Protein AF-A0AA35SIK1-F1 (afdb_monomer_lite)

Radius of gyration: 43.4 Å; chains: 1; bounding box: 82×29×130 Å

Secondary structure (DSSP, 8-state):
--HHHHHHHHHHHHHTTTSHHHHHHHTT--HHHHHHHHHS-SSSHHHHHHHHHHHHHTSSSPPPHHHHHHHHHSTTT--HHHHHHHHHHHHHHHHHHHHHHHHHHHHHHHHHHHHHHHHHHHHHHHHHHHHHHHHHHHHHHHHHHHHHHHHHHHHHHHHHHHT-----

Sequence (168 aa):
VGIEDFAEVQAALWAARSKWHNIGIRLKLDVRELENIDAETRFGLDDKFNLMIKTRFNKIEPCTWRDLYDALNHPTVAMSDVANRLSAKLTAYTASEAEDQGRRLEQQLRLKEEEKEAEIARLQEQMRQLATEKDRLASEKDRLASQKQREIAELRSQLQTSHKPPVQ

Structure (mmCIF, N/CA/C/O backbone):
data_AF-A0AA35SIK1-F1
#
_entry.id   AF-A0AA35SIK1-F1
#
loop_
_atom_site.group_PDB
_atom_site.id
_atom_site.type_symbol
_atom_site.label_atom_id
_atom_site.label_alt_id
_atom_site.label_comp_id
_atom_site.label_asym_id
_atom_site.label_entity_id
_atom_site.label_seq_id
_atom_site.pdbx_PDB_ins_code
_atom_site.Cartn_x
_atom_site.Cartn_y
_atom_site.Cartn_z
_atom_site.occupancy
_atom_site.B_iso_or_equiv
_atom_site.auth_seq_id
_atom_site.auth_comp_id
_atom_site.auth_asym_id
_atom_site.auth_atom_id
_atom_site.pdbx_PDB_model_num
ATOM 1 N N . VAL A 1 1 ? 8.615 5.374 -16.505 1.00 48.69 1 VAL A N 1
ATOM 2 C CA . VAL A 1 1 ? 9.714 5.876 -17.353 1.00 48.69 1 VAL A CA 1
ATOM 3 C C . VAL A 1 1 ? 9.774 7.371 -17.153 1.00 48.69 1 VAL A C 1
ATOM 5 O O . VAL A 1 1 ? 8.880 8.076 -17.615 1.00 48.69 1 VAL A O 1
ATOM 8 N N . GLY A 1 2 ? 10.710 7.817 -16.325 1.00 46.41 2 GLY A N 1
ATOM 9 C CA . GLY A 1 2 ? 10.900 9.229 -16.021 1.00 46.41 2 GLY A CA 1
ATOM 10 C C . GLY A 1 2 ? 11.477 9.977 -17.223 1.00 46.41 2 GLY A C 1
ATOM 11 O O . GLY A 1 2 ? 12.018 9.382 -18.151 1.00 46.41 2 GLY A O 1
ATOM 12 N N . ILE A 1 3 ? 11.372 11.305 -17.211 1.00 45.72 3 ILE A N 1
ATOM 13 C CA . ILE A 1 3 ? 11.944 12.183 -18.248 1.00 45.72 3 ILE A CA 1
ATOM 14 C C . ILE A 1 3 ? 13.475 12.009 -18.349 1.00 45.72 3 ILE A C 1
ATOM 16 O O . ILE A 1 3 ? 14.041 12.183 -19.427 1.00 45.72 3 ILE A O 1
ATOM 20 N N . GLU A 1 4 ? 14.128 11.604 -17.257 1.00 51.28 4 GLU A N 1
ATOM 21 C CA . GLU A 1 4 ? 15.575 11.362 -17.175 1.00 51.28 4 GLU A CA 1
ATOM 22 C C . GLU A 1 4 ? 16.013 10.087 -17.918 1.00 51.28 4 GLU A C 1
ATOM 24 O O . GLU A 1 4 ? 17.056 10.093 -18.572 1.00 51.28 4 GLU A O 1
ATOM 29 N N . ASP A 1 5 ? 15.164 9.051 -17.960 1.00 59.69 5 ASP A N 1
ATOM 30 C CA . ASP A 1 5 ? 15.401 7.830 -18.748 1.00 59.69 5 ASP A CA 1
ATOM 31 C C . ASP A 1 5 ? 15.497 8.132 -20.253 1.00 59.69 5 ASP A C 1
ATOM 33 O O . ASP A 1 5 ? 16.146 7.421 -21.025 1.00 59.69 5 ASP A O 1
ATOM 37 N N . PHE A 1 6 ? 14.841 9.212 -20.686 1.00 62.06 6 PHE A N 1
ATOM 38 C CA . PHE A 1 6 ? 14.776 9.589 -22.087 1.00 62.06 6 PHE A CA 1
ATOM 39 C C . PHE A 1 6 ? 16.090 10.198 -22.587 1.00 62.06 6 PHE A C 1
ATOM 41 O O . PHE A 1 6 ? 16.442 9.972 -23.738 1.00 62.06 6 PHE A O 1
ATOM 48 N N . ALA A 1 7 ? 16.849 10.907 -21.746 1.00 63.59 7 ALA A N 1
ATOM 49 C CA . ALA A 1 7 ? 18.114 11.532 -22.148 1.00 63.59 7 ALA A CA 1
ATOM 50 C C . ALA A 1 7 ? 19.200 10.493 -22.474 1.00 63.59 7 ALA A C 1
ATOM 52 O O . ALA A 1 7 ? 19.959 10.642 -23.434 1.00 63.59 7 ALA A O 1
ATOM 53 N N . GLU A 1 8 ? 19.253 9.397 -21.718 1.00 65.25 8 GLU A N 1
ATOM 54 C CA . GLU A 1 8 ? 20.206 8.315 -21.977 1.00 65.25 8 GLU A CA 1
ATOM 55 C C . GLU A 1 8 ? 19.774 7.426 -23.143 1.00 65.25 8 GLU A C 1
ATOM 57 O O . GLU A 1 8 ? 20.615 7.009 -23.941 1.00 65.25 8 GLU A O 1
ATOM 62 N N . VAL A 1 9 ? 18.467 7.203 -23.309 1.00 67.94 9 VAL A N 1
ATOM 63 C CA . VAL A 1 9 ? 17.916 6.605 -24.533 1.00 67.94 9 VAL A CA 1
ATOM 64 C C . VAL A 1 9 ? 18.221 7.460 -25.743 1.00 67.94 9 VAL A C 1
ATOM 66 O O . VAL A 1 9 ? 18.619 6.925 -26.771 1.00 67.94 9 VAL A O 1
ATOM 69 N N . GLN A 1 10 ? 18.098 8.779 -25.629 1.00 68.12 10 GLN A N 1
ATOM 70 C CA . GLN A 1 10 ? 18.484 9.706 -26.682 1.00 68.12 10 GLN A CA 1
ATOM 71 C C . GLN A 1 10 ? 19.969 9.578 -26.995 1.00 68.12 10 GLN A C 1
ATOM 73 O O . GLN A 1 10 ? 20.309 9.455 -28.163 1.00 68.12 10 GLN A O 1
ATOM 78 N N . ALA A 1 11 ? 20.851 9.526 -25.995 1.00 67.62 11 ALA A N 1
ATOM 79 C CA . ALA A 1 11 ? 22.286 9.340 -26.215 1.00 67.62 11 ALA A CA 1
ATOM 80 C C . ALA A 1 11 ? 22.612 7.983 -26.872 1.00 67.62 11 ALA A C 1
ATOM 82 O O . ALA A 1 11 ? 23.453 7.906 -27.767 1.00 67.62 11 ALA A O 1
ATOM 83 N N . ALA A 1 12 ? 21.917 6.917 -26.472 1.00 66.69 12 ALA A N 1
ATOM 84 C CA . ALA A 1 12 ? 22.026 5.581 -27.051 1.00 66.69 12 ALA A CA 1
ATOM 85 C C . ALA A 1 12 ? 21.522 5.520 -28.503 1.00 66.69 12 ALA A C 1
ATOM 87 O O . ALA A 1 12 ? 22.202 4.984 -29.378 1.00 66.69 12 ALA A O 1
ATOM 88 N N . LEU A 1 13 ? 20.356 6.107 -28.776 1.00 67.62 13 LEU A N 1
ATOM 89 C CA . LEU A 1 13 ? 19.780 6.233 -30.115 1.00 67.62 13 LEU A CA 1
ATOM 90 C C . LEU A 1 13 ? 20.609 7.173 -30.999 1.00 67.62 13 LEU A C 1
ATOM 92 O O . LEU A 1 13 ? 20.714 6.954 -32.202 1.00 67.62 13 LEU A O 1
ATOM 96 N N . TRP A 1 14 ? 21.261 8.168 -30.402 1.00 69.38 14 TRP A N 1
ATOM 97 C CA . TRP A 1 14 ? 22.194 9.069 -31.070 1.00 69.38 14 TRP A CA 1
ATOM 98 C C . TRP A 1 14 ? 23.509 8.369 -31.424 1.00 69.38 14 TRP A C 1
ATOM 100 O O . TRP A 1 14 ? 23.998 8.515 -32.542 1.00 69.38 14 TRP A O 1
ATOM 110 N N . ALA A 1 15 ? 24.039 7.508 -30.551 1.00 65.31 15 ALA A N 1
ATOM 111 C CA . ALA A 1 15 ? 25.119 6.588 -30.922 1.00 65.31 15 ALA A CA 1
ATOM 112 C C . ALA A 1 15 ? 24.674 5.623 -32.040 1.00 65.31 15 ALA A C 1
ATOM 114 O O . ALA A 1 15 ? 25.480 5.211 -32.876 1.00 65.31 15 ALA A O 1
ATOM 115 N N . ALA A 1 16 ? 23.372 5.333 -32.102 1.00 66.81 16 ALA A N 1
ATOM 116 C CA . ALA A 1 16 ? 22.734 4.539 -33.139 1.00 66.81 16 ALA A CA 1
ATOM 117 C C . ALA A 1 16 ? 22.265 5.312 -34.376 1.00 66.81 16 ALA A C 1
ATOM 119 O O . ALA A 1 16 ? 21.583 4.736 -35.227 1.00 66.81 16 ALA A O 1
ATOM 120 N N . ARG A 1 17 ? 22.653 6.585 -34.526 1.00 71.31 17 ARG A N 1
ATOM 121 C CA . ARG A 1 17 ? 22.175 7.494 -35.584 1.00 71.31 17 ARG A CA 1
ATOM 122 C C . ARG A 1 17 ? 22.413 6.990 -37.005 1.00 71.31 17 ARG A C 1
ATOM 124 O O . ARG A 1 17 ? 21.730 7.429 -37.914 1.00 71.31 17 ARG A O 1
ATOM 131 N N . SER A 1 18 ? 23.334 6.060 -37.235 1.00 73.81 18 SER A N 1
ATOM 132 C CA . SER A 1 18 ? 23.514 5.422 -38.550 1.00 73.81 18 SER A CA 1
ATOM 133 C C . SER A 1 18 ? 22.513 4.294 -38.839 1.00 73.81 18 SER A C 1
ATOM 135 O O . SER A 1 18 ? 22.422 3.833 -39.973 1.00 73.81 18 SER A O 1
ATOM 137 N N . LYS A 1 19 ? 21.766 3.835 -37.829 1.00 82.62 19 LYS A N 1
ATOM 138 C CA . LYS A 1 19 ? 20.847 2.685 -37.883 1.00 82.62 19 LYS A CA 1
ATOM 139 C C . LYS A 1 19 ? 19.456 2.997 -37.321 1.00 82.62 19 LYS A C 1
ATOM 141 O O . LYS A 1 19 ? 18.679 2.074 -37.075 1.00 82.62 19 LYS A O 1
ATOM 146 N N . TRP A 1 20 ? 19.126 4.277 -37.148 1.00 81.00 20 TRP A N 1
ATOM 147 C CA . TRP A 1 20 ? 17.844 4.740 -36.606 1.00 81.00 20 TRP A CA 1
ATOM 148 C C . TRP A 1 20 ? 16.640 4.172 -37.372 1.00 81.00 20 TRP A C 1
ATOM 150 O O . TRP A 1 20 ? 15.670 3.751 -36.751 1.00 81.00 20 TRP A O 1
ATOM 160 N N . HIS A 1 21 ? 16.737 4.065 -38.701 1.00 82.62 21 HIS A N 1
ATOM 161 C CA . HIS A 1 21 ? 15.683 3.506 -39.547 1.00 82.62 21 HIS A CA 1
ATOM 162 C C . HIS A 1 21 ? 15.426 2.023 -39.221 1.00 82.62 21 HIS A C 1
ATOM 164 O O . HIS A 1 21 ? 14.292 1.611 -38.981 1.00 82.62 21 HIS A O 1
ATOM 170 N N . ASN A 1 22 ? 16.495 1.230 -39.087 1.00 86.38 22 ASN A N 1
ATOM 171 C CA . ASN A 1 22 ? 16.408 -0.181 -38.699 1.00 86.38 22 ASN A CA 1
ATOM 172 C C . ASN A 1 22 ? 15.855 -0.356 -37.280 1.00 86.38 22 ASN A C 1
ATOM 174 O O . ASN A 1 22 ? 15.117 -1.305 -37.022 1.00 86.38 22 ASN A O 1
ATOM 178 N N . ILE A 1 23 ? 16.196 0.555 -36.367 1.00 84.94 23 ILE A N 1
ATOM 179 C CA . ILE A 1 23 ? 15.641 0.576 -35.011 1.00 84.94 23 ILE A CA 1
ATOM 180 C C . ILE A 1 23 ? 14.147 0.893 -35.062 1.00 84.94 23 ILE A C 1
ATOM 182 O O . ILE A 1 23 ? 13.354 0.167 -34.470 1.00 84.94 23 ILE A O 1
ATOM 186 N N . GLY A 1 24 ? 13.744 1.916 -35.817 1.00 84.75 24 GLY A N 1
ATOM 187 C CA . GLY A 1 24 ? 12.345 2.309 -35.963 1.00 84.75 24 GLY A CA 1
ATOM 188 C C . GLY A 1 24 ? 11.465 1.188 -36.514 1.00 84.75 24 GLY A C 1
ATOM 189 O O . GLY A 1 24 ? 10.412 0.903 -35.943 1.00 84.75 24 GLY A O 1
ATOM 190 N N . ILE A 1 25 ? 11.932 0.479 -37.548 1.00 87.31 25 ILE A N 1
ATOM 191 C CA . ILE A 1 25 ? 11.238 -0.700 -38.094 1.00 87.31 25 ILE A CA 1
ATOM 192 C C . ILE A 1 25 ? 11.041 -1.766 -37.010 1.00 87.31 25 ILE A C 1
ATOM 194 O O . ILE A 1 25 ? 9.959 -2.340 -36.878 1.00 87.31 25 ILE A O 1
ATOM 198 N N . ARG A 1 26 ? 12.072 -2.035 -36.202 1.00 87.38 26 ARG A N 1
ATOM 199 C CA . ARG A 1 26 ? 12.013 -3.056 -35.142 1.00 87.38 26 ARG A CA 1
ATOM 200 C C . ARG A 1 26 ? 11.088 -2.665 -33.997 1.00 87.38 26 ARG A C 1
ATOM 202 O O . ARG A 1 26 ? 10.396 -3.526 -33.465 1.00 87.38 26 ARG A O 1
ATOM 209 N N . LEU A 1 27 ? 10.995 -1.372 -33.704 1.00 84.88 27 LEU A N 1
ATOM 210 C CA . LEU A 1 27 ? 10.029 -0.800 -32.764 1.00 84.88 27 LEU A CA 1
ATOM 211 C C . LEU A 1 27 ? 8.600 -0.714 -33.335 1.00 84.88 27 LEU A C 1
ATOM 213 O O . LEU A 1 27 ? 7.694 -0.181 -32.682 1.00 84.88 27 LEU A O 1
ATOM 217 N N . LYS A 1 28 ? 8.383 -1.254 -34.545 1.00 87.31 28 LYS A N 1
ATOM 218 C CA . LYS A 1 28 ? 7.109 -1.232 -35.272 1.00 87.31 28 LYS A CA 1
ATOM 219 C C . LYS A 1 28 ? 6.579 0.196 -35.439 1.00 87.31 28 LYS A C 1
ATOM 221 O O . LYS A 1 28 ? 5.384 0.438 -35.264 1.00 87.31 28 LYS A O 1
ATOM 226 N N . LEU A 1 29 ? 7.476 1.149 -35.692 1.00 85.25 29 LEU A N 1
ATOM 227 C CA . LEU A 1 29 ? 7.094 2.495 -36.112 1.00 85.25 29 LEU A CA 1
ATOM 228 C C . LEU A 1 29 ? 6.591 2.446 -37.560 1.00 85.25 29 LEU A C 1
ATOM 230 O O . LEU A 1 29 ? 6.955 1.541 -38.313 1.00 85.25 29 LEU A O 1
ATOM 234 N N . ASP A 1 30 ? 5.736 3.396 -37.937 1.00 85.88 30 ASP A N 1
ATOM 235 C CA . ASP A 1 30 ? 5.205 3.452 -39.297 1.00 85.88 30 ASP A CA 1
ATOM 236 C C . ASP A 1 30 ? 6.348 3.728 -40.284 1.00 85.88 30 ASP A C 1
ATOM 238 O O . ASP A 1 30 ? 7.064 4.723 -40.173 1.00 85.88 30 ASP A O 1
ATOM 242 N N . VAL A 1 31 ? 6.524 2.826 -41.251 1.00 84.81 31 VAL A N 1
ATOM 243 C CA . VAL A 1 31 ? 7.580 2.912 -42.266 1.00 84.81 31 VAL A CA 1
ATOM 244 C C . VAL A 1 31 ? 7.449 4.194 -43.084 1.00 84.81 31 VAL A C 1
ATOM 246 O O . VAL A 1 31 ? 8.462 4.809 -43.397 1.00 84.81 31 VAL A O 1
ATOM 249 N N . ARG A 1 32 ? 6.224 4.663 -43.348 1.00 83.56 32 ARG A N 1
ATOM 250 C CA . ARG A 1 32 ? 5.990 5.915 -44.082 1.00 83.56 32 ARG A CA 1
ATOM 251 C C . ARG A 1 32 ? 6.429 7.129 -43.272 1.00 83.56 32 ARG A C 1
ATOM 253 O O . ARG A 1 32 ? 6.975 8.076 -43.825 1.00 83.56 32 ARG A O 1
ATOM 260 N N . GLU A 1 33 ? 6.218 7.106 -41.956 1.00 81.12 33 GLU A N 1
ATOM 261 C CA . GLU A 1 33 ? 6.709 8.162 -41.062 1.00 81.12 33 GLU A CA 1
ATOM 262 C C . GLU A 1 33 ? 8.241 8.152 -40.986 1.00 81.12 33 GLU A C 1
ATOM 264 O O . GLU A 1 33 ? 8.858 9.216 -40.984 1.00 81.12 33 GLU A O 1
ATOM 269 N N . LEU A 1 34 ? 8.866 6.969 -40.999 1.00 80.75 34 LEU A N 1
ATOM 270 C CA . LEU A 1 34 ? 10.323 6.840 -41.068 1.00 80.75 34 LEU A CA 1
ATOM 271 C C . LEU A 1 34 ? 10.878 7.338 -42.412 1.00 80.75 34 LEU A C 1
ATOM 273 O O . LEU A 1 34 ? 11.868 8.055 -42.426 1.00 80.75 34 LEU A O 1
ATOM 277 N N . GLU A 1 35 ? 10.254 7.016 -43.540 1.00 81.69 35 GLU A N 1
ATOM 278 C CA . GLU A 1 35 ? 10.672 7.513 -44.862 1.00 81.69 35 GLU A CA 1
ATOM 279 C C . GLU A 1 35 ? 10.526 9.039 -44.977 1.00 81.69 35 GLU A C 1
ATOM 281 O O . GLU A 1 35 ? 11.402 9.709 -45.522 1.00 81.69 35 GLU A O 1
ATOM 286 N N . ASN A 1 36 ? 9.466 9.606 -44.393 1.00 79.06 36 ASN A N 1
ATOM 287 C CA . ASN A 1 36 ? 9.269 11.057 -44.332 1.00 79.06 36 ASN A CA 1
ATOM 288 C C . ASN A 1 36 ? 10.356 11.761 -43.513 1.00 79.06 36 ASN A C 1
ATOM 290 O O . ASN A 1 36 ? 10.740 12.881 -43.844 1.00 79.06 36 ASN A O 1
ATOM 294 N N . ILE A 1 37 ? 10.854 11.113 -42.456 1.00 73.31 37 ILE A N 1
ATOM 295 C CA . ILE A 1 37 ? 12.005 11.610 -41.702 1.00 73.31 37 ILE A CA 1
ATOM 296 C C . ILE A 1 37 ? 13.253 11.578 -42.592 1.00 73.31 37 ILE A C 1
ATOM 298 O O . ILE A 1 37 ? 13.933 12.589 -42.681 1.00 73.31 37 ILE A O 1
ATOM 302 N N . ASP A 1 38 ? 13.526 10.485 -43.310 1.00 70.88 38 ASP A N 1
ATOM 303 C CA . ASP A 1 38 ? 14.727 10.351 -44.158 1.00 70.88 38 ASP A CA 1
ATOM 304 C C . ASP A 1 38 ? 14.797 11.386 -45.302 1.00 70.88 38 ASP A C 1
ATOM 306 O O . ASP A 1 38 ? 15.880 11.835 -45.684 1.00 70.88 38 ASP A O 1
ATOM 310 N N . ALA A 1 39 ? 13.637 11.808 -45.816 1.00 67.69 39 ALA A N 1
ATOM 311 C CA . ALA A 1 39 ? 13.525 12.793 -46.891 1.00 67.69 39 ALA A CA 1
ATOM 312 C C . ALA A 1 39 ? 13.774 14.250 -46.448 1.00 67.69 39 ALA A C 1
ATOM 314 O O . ALA A 1 39 ? 14.096 15.103 -47.281 1.00 67.69 39 ALA A O 1
ATOM 315 N N . GLU A 1 40 ? 13.633 14.565 -45.159 1.00 62.19 40 GLU A N 1
ATOM 316 C CA . GLU A 1 40 ? 13.851 15.914 -44.640 1.00 62.19 40 GLU A CA 1
ATOM 317 C C . GLU A 1 40 ? 15.319 16.141 -44.249 1.00 62.19 40 GLU A C 1
ATOM 319 O O . GLU A 1 40 ? 15.989 15.305 -43.645 1.00 62.19 40 GLU A O 1
ATOM 324 N N . THR A 1 41 ? 15.850 17.314 -44.601 1.00 59.41 41 THR A N 1
ATOM 325 C CA . THR A 1 41 ? 17.235 17.714 -44.317 1.00 59.41 41 THR A CA 1
ATOM 326 C C . THR A 1 41 ? 17.651 17.442 -42.868 1.00 59.41 41 THR A C 1
ATOM 328 O O . THR A 1 41 ? 16.914 17.727 -41.931 1.00 59.41 41 THR A O 1
ATOM 331 N N . ARG A 1 42 ? 18.897 16.973 -42.694 1.00 58.69 42 ARG A N 1
ATOM 332 C CA . ARG A 1 42 ? 19.507 16.453 -41.448 1.00 58.69 42 ARG A CA 1
ATOM 333 C C . ARG A 1 42 ? 19.305 17.278 -40.161 1.00 58.69 42 ARG A C 1
ATOM 335 O O . ARG A 1 42 ? 19.479 16.729 -39.073 1.00 58.69 42 ARG A O 1
ATOM 342 N N . PHE A 1 43 ? 18.965 18.561 -40.268 1.00 54.66 43 PHE A N 1
ATOM 343 C CA . PHE A 1 43 ? 18.654 19.467 -39.162 1.00 54.66 43 PHE A CA 1
ATOM 344 C C . PHE A 1 43 ? 17.161 19.364 -38.796 1.00 54.66 43 PHE A C 1
ATOM 346 O O . PHE A 1 43 ? 16.344 20.128 -39.292 1.00 54.66 43 PHE A O 1
ATOM 353 N N . GLY A 1 44 ? 16.799 18.388 -37.960 1.00 64.81 44 GLY A N 1
ATOM 354 C CA . GLY A 1 44 ? 15.413 18.175 -37.496 1.00 64.81 44 GLY A CA 1
ATOM 355 C C . GLY A 1 44 ? 15.023 16.704 -37.329 1.00 64.81 44 GLY A C 1
ATOM 356 O O . GLY A 1 44 ? 14.057 16.394 -36.631 1.00 64.81 44 GLY A O 1
ATOM 357 N N . LEU A 1 45 ? 15.822 15.796 -37.904 1.00 69.56 45 LEU A N 1
ATOM 358 C CA . LEU A 1 45 ? 15.664 14.342 -37.769 1.00 69.56 45 LEU A CA 1
ATOM 359 C C . LEU A 1 45 ? 15.594 13.906 -36.304 1.00 69.56 45 LEU A C 1
ATOM 361 O O . LEU A 1 45 ? 14.772 13.070 -35.940 1.00 69.56 45 LEU A O 1
ATOM 365 N N . ASP A 1 46 ? 16.446 14.500 -35.466 1.00 70.38 46 ASP A N 1
ATOM 366 C CA . ASP A 1 46 ? 16.589 14.116 -34.065 1.00 70.38 46 ASP A CA 1
ATOM 367 C C . ASP A 1 46 ? 15.313 14.429 -33.276 1.00 70.38 46 ASP A C 1
ATOM 369 O O . ASP A 1 46 ? 14.810 13.572 -32.556 1.00 70.38 46 ASP A O 1
ATOM 373 N N . ASP A 1 47 ? 14.736 15.617 -33.454 1.00 75.50 47 ASP A N 1
ATOM 374 C CA . ASP A 1 47 ? 13.529 16.025 -32.733 1.00 75.50 47 ASP A CA 1
ATOM 375 C C . ASP A 1 47 ? 12.301 15.236 -33.187 1.00 75.50 47 ASP A C 1
ATOM 377 O O . ASP A 1 47 ? 11.508 14.802 -32.348 1.00 75.50 47 ASP A O 1
ATOM 381 N N . LYS A 1 48 ? 12.170 14.978 -34.496 1.00 75.88 48 LYS A N 1
ATOM 382 C CA . LYS A 1 48 ? 11.067 14.171 -35.039 1.00 75.88 48 LYS A CA 1
ATOM 383 C C . LYS A 1 48 ? 11.162 12.712 -34.610 1.00 75.88 48 LYS A C 1
ATOM 385 O O . LYS A 1 48 ? 10.171 12.155 -34.138 1.00 75.88 48 LYS A O 1
ATOM 390 N N . PHE A 1 49 ? 12.346 12.109 -34.694 1.00 74.94 49 PHE A N 1
ATOM 391 C CA . PHE A 1 49 ? 12.553 10.739 -34.234 1.00 74.94 49 PHE A CA 1
ATOM 392 C C . PHE A 1 49 ? 12.339 10.624 -32.719 1.00 74.94 49 PHE A C 1
ATOM 394 O O . PHE A 1 49 ? 11.629 9.729 -32.259 1.00 74.94 49 PHE A O 1
ATOM 401 N N . ASN A 1 50 ? 12.844 11.580 -31.934 1.00 75.56 50 ASN A N 1
ATOM 402 C CA . ASN A 1 50 ? 12.608 11.631 -30.491 1.00 75.56 50 ASN A CA 1
ATOM 403 C C . ASN A 1 50 ? 11.120 11.756 -30.161 1.00 75.56 50 ASN A C 1
ATOM 405 O O . ASN A 1 50 ? 10.627 11.057 -29.277 1.00 75.56 50 ASN A O 1
ATOM 409 N N . LEU A 1 51 ? 10.388 12.612 -30.872 1.00 79.62 51 LEU A N 1
ATOM 410 C CA . LEU A 1 51 ? 8.950 12.766 -30.691 1.00 79.62 51 LEU A CA 1
ATOM 411 C C . LEU A 1 51 ? 8.192 11.482 -31.050 1.00 79.62 51 LEU A C 1
ATOM 413 O O . LEU A 1 51 ? 7.280 11.101 -30.314 1.00 79.62 51 LEU A O 1
ATOM 417 N N . MET A 1 52 ? 8.589 10.780 -32.115 1.00 76.75 52 MET A N 1
ATOM 418 C CA . MET A 1 52 ? 8.004 9.487 -32.486 1.00 76.75 52 MET A CA 1
ATOM 419 C C . MET A 1 52 ? 8.236 8.428 -31.411 1.00 76.75 52 MET A C 1
ATOM 421 O O . MET A 1 52 ? 7.289 7.748 -31.015 1.00 76.75 52 MET A O 1
ATOM 425 N N . ILE A 1 53 ? 9.459 8.320 -30.888 1.00 76.88 53 ILE A N 1
ATOM 426 C CA . ILE A 1 53 ? 9.778 7.388 -29.803 1.00 76.88 53 ILE A CA 1
ATOM 427 C C . ILE A 1 53 ? 8.973 7.752 -28.547 1.00 76.88 53 ILE A C 1
ATOM 429 O O . ILE A 1 53 ? 8.268 6.891 -28.026 1.00 76.88 53 ILE A O 1
ATOM 433 N N . LYS A 1 54 ? 8.954 9.022 -28.108 1.00 76.38 54 LYS A N 1
ATOM 434 C CA . LYS A 1 54 ? 8.120 9.463 -26.965 1.00 76.38 54 LYS A CA 1
ATOM 435 C C . LYS A 1 54 ? 6.655 9.094 -27.161 1.00 76.38 54 LYS A C 1
ATOM 437 O O . LYS A 1 54 ? 6.034 8.510 -26.279 1.00 76.38 54 LYS A O 1
ATOM 442 N N . THR A 1 55 ? 6.108 9.404 -28.333 1.00 78.81 55 THR A N 1
ATOM 443 C CA . THR A 1 55 ? 4.715 9.095 -28.667 1.00 78.81 55 THR A CA 1
ATOM 444 C C . THR A 1 55 ? 4.468 7.591 -28.628 1.00 78.81 55 THR A C 1
ATOM 446 O O . THR A 1 55 ? 3.441 7.155 -28.118 1.00 78.81 55 THR A O 1
ATOM 449 N N . ARG A 1 56 ? 5.414 6.774 -29.105 1.00 76.50 56 ARG A N 1
ATOM 450 C CA . ARG A 1 56 ? 5.298 5.311 -29.102 1.00 76.50 56 ARG A CA 1
ATOM 451 C C . ARG A 1 56 ? 5.317 4.717 -27.696 1.00 76.50 56 ARG A C 1
ATOM 453 O O . ARG A 1 56 ? 4.542 3.800 -27.434 1.00 76.50 56 ARG A O 1
ATOM 460 N N . PHE A 1 57 ? 6.148 5.246 -26.805 1.00 70.81 57 PHE A N 1
ATOM 461 C CA . PHE A 1 57 ? 6.185 4.841 -25.397 1.00 70.81 57 PHE A CA 1
ATOM 462 C C . PHE A 1 57 ? 4.944 5.300 -24.607 1.00 70.81 57 PHE A C 1
ATOM 464 O O . PHE A 1 57 ? 4.636 4.709 -23.579 1.00 70.81 57 PHE A O 1
ATOM 471 N N . ASN A 1 58 ? 4.196 6.286 -25.114 1.00 71.75 58 ASN A N 1
ATOM 472 C CA . ASN A 1 58 ? 2.986 6.827 -24.481 1.00 71.75 58 ASN A CA 1
ATOM 473 C C . ASN A 1 58 ? 1.657 6.292 -25.065 1.00 71.75 58 ASN A C 1
ATOM 475 O O . ASN A 1 58 ? 0.587 6.731 -24.644 1.00 71.75 58 ASN A O 1
ATOM 479 N N . LYS A 1 59 ? 1.685 5.383 -26.052 1.00 75.75 59 LYS A N 1
ATOM 480 C CA . LYS A 1 59 ? 0.469 4.771 -26.631 1.00 75.75 59 LYS A CA 1
ATOM 481 C C . LYS A 1 59 ? -0.139 3.711 -25.695 1.00 75.75 59 LYS A C 1
ATOM 483 O O . LYS A 1 59 ? 0.538 3.191 -24.820 1.00 75.75 59 LYS A O 1
ATOM 488 N N . ILE A 1 60 ? -1.413 3.363 -25.937 1.00 56.78 60 ILE A N 1
ATOM 489 C CA . ILE A 1 60 ? -2.200 2.351 -25.187 1.00 56.78 60 ILE A CA 1
ATOM 490 C C . ILE A 1 60 ? -1.510 0.977 -25.158 1.00 56.78 60 ILE A C 1
ATOM 492 O O . ILE A 1 60 ? -1.613 0.257 -24.172 1.00 56.78 60 ILE A O 1
ATOM 496 N N . GLU A 1 61 ? -0.774 0.642 -26.219 1.00 65.31 61 GLU A N 1
ATOM 497 C CA . GLU A 1 61 ? 0.166 -0.478 -26.243 1.00 65.31 61 GLU A CA 1
ATOM 498 C C . GLU A 1 61 ? 1.591 0.102 -26.258 1.00 65.31 61 GLU A C 1
ATOM 500 O O . GLU A 1 61 ? 2.148 0.371 -27.337 1.00 65.31 61 GLU A O 1
ATOM 505 N N . PRO A 1 62 ? 2.136 0.431 -25.073 1.00 71.19 62 PRO A N 1
ATOM 506 C CA . PRO A 1 62 ? 3.417 1.098 -24.965 1.00 71.19 62 PRO A CA 1
ATOM 507 C C . PRO A 1 62 ? 4.524 0.125 -25.352 1.00 71.19 62 PRO A C 1
ATOM 509 O O . PRO A 1 62 ? 4.544 -1.031 -24.930 1.00 71.19 62 PRO A O 1
ATOM 512 N N . CYS A 1 63 ? 5.468 0.615 -26.151 1.00 73.25 63 CYS A N 1
ATOM 513 C CA . CYS A 1 63 ? 6.728 -0.085 -26.349 1.00 73.25 63 CYS A CA 1
ATOM 514 C C . CYS A 1 63 ? 7.387 -0.288 -24.983 1.00 73.25 63 CYS A C 1
ATOM 516 O O . CYS A 1 63 ? 7.555 0.668 -24.224 1.00 73.25 63 CYS A O 1
ATOM 518 N N . THR A 1 64 ? 7.751 -1.522 -24.660 1.00 75.88 64 THR A N 1
ATOM 519 C CA . THR A 1 64 ? 8.471 -1.808 -23.424 1.00 75.88 64 THR A CA 1
ATOM 520 C C . THR A 1 64 ? 9.967 -1.607 -23.636 1.00 75.88 64 THR A C 1
ATOM 522 O O . THR A 1 64 ? 10.481 -1.620 -24.756 1.00 75.88 64 THR A O 1
ATOM 525 N N . TRP A 1 65 ? 10.706 -1.462 -22.540 1.00 75.06 65 TRP A N 1
ATOM 526 C CA . TRP A 1 65 ? 12.169 -1.451 -22.575 1.00 75.06 65 TRP A CA 1
ATOM 527 C C . TRP A 1 65 ? 12.773 -2.708 -23.191 1.00 75.06 65 TRP A C 1
ATOM 529 O O . TRP A 1 65 ? 13.842 -2.646 -23.795 1.00 75.06 65 TRP A O 1
ATOM 539 N N . ARG A 1 66 ? 12.069 -3.834 -23.065 1.00 80.19 66 ARG A N 1
ATOM 540 C CA . ARG A 1 66 ? 12.462 -5.102 -23.665 1.00 80.19 66 ARG A CA 1
ATOM 541 C C . ARG A 1 66 ? 12.440 -5.026 -25.186 1.00 80.19 66 ARG A C 1
ATOM 543 O O . ARG A 1 66 ? 13.403 -5.434 -25.816 1.00 80.19 66 ARG A O 1
ATOM 550 N N . ASP A 1 67 ? 11.411 -4.407 -25.759 1.00 83.19 67 ASP A N 1
ATOM 551 C CA . ASP A 1 67 ? 11.303 -4.230 -27.209 1.00 83.19 67 ASP A CA 1
ATOM 552 C C . ASP A 1 67 ? 12.433 -3.344 -27.758 1.00 83.19 67 ASP A C 1
ATOM 554 O O . ASP A 1 67 ? 12.984 -3.616 -28.825 1.00 83.19 67 ASP A O 1
ATOM 558 N N . LEU A 1 68 ? 12.831 -2.307 -27.008 1.00 82.19 68 LEU A N 1
ATOM 559 C CA . LEU A 1 68 ? 13.982 -1.470 -27.359 1.00 82.19 68 LEU A CA 1
ATOM 560 C C . LEU A 1 68 ? 15.309 -2.225 -27.227 1.00 82.19 68 LEU A C 1
ATOM 562 O O . LEU A 1 68 ? 16.167 -2.116 -28.103 1.00 82.19 68 LEU A O 1
ATOM 566 N N . TYR A 1 69 ? 15.475 -3.005 -26.162 1.00 84.69 69 TYR A N 1
ATOM 567 C CA . TYR A 1 69 ? 16.644 -3.860 -25.971 1.00 84.69 69 TYR A CA 1
ATOM 568 C C . TYR A 1 69 ? 16.783 -4.885 -27.105 1.00 84.69 69 TYR A C 1
ATOM 570 O O . TYR A 1 69 ? 17.864 -5.028 -27.681 1.00 84.69 69 TYR A O 1
ATOM 578 N N . ASP A 1 70 ? 15.685 -5.539 -27.481 1.00 86.25 70 ASP A N 1
ATOM 579 C CA . ASP A 1 70 ? 15.639 -6.518 -28.567 1.00 86.25 70 ASP A CA 1
ATOM 580 C C . ASP A 1 70 ? 15.906 -5.853 -29.926 1.00 86.25 70 ASP A C 1
ATOM 582 O O . ASP A 1 70 ? 16.659 -6.385 -30.746 1.00 86.25 70 ASP A O 1
ATOM 586 N N . ALA A 1 71 ? 15.367 -4.650 -30.156 1.00 87.38 71 ALA A N 1
ATOM 587 C CA . ALA A 1 71 ? 15.635 -3.868 -31.362 1.00 87.38 71 ALA A CA 1
ATOM 588 C C . ALA A 1 71 ? 17.120 -3.496 -31.496 1.00 87.38 71 ALA A C 1
ATOM 590 O O . ALA A 1 71 ? 17.682 -3.604 -32.587 1.00 87.38 71 ALA A O 1
ATOM 591 N N . LEU A 1 72 ? 17.768 -3.091 -30.400 1.00 85.69 72 LEU A N 1
ATOM 592 C CA . LEU A 1 72 ? 19.188 -2.724 -30.386 1.00 85.69 72 LEU A CA 1
ATOM 593 C C . LEU A 1 72 ? 20.118 -3.941 -30.524 1.00 85.69 72 LEU A C 1
ATOM 595 O O . LEU A 1 72 ? 21.155 -3.845 -31.187 1.00 85.69 72 LEU A O 1
ATOM 599 N N . ASN A 1 73 ? 19.741 -5.089 -29.955 1.00 88.00 73 ASN A N 1
ATOM 600 C CA . ASN A 1 73 ? 20.483 -6.349 -30.082 1.00 88.00 73 ASN A CA 1
ATOM 601 C C . ASN A 1 73 ? 20.260 -7.076 -31.410 1.00 88.00 73 ASN A C 1
ATOM 603 O O . ASN A 1 73 ? 20.996 -8.011 -31.730 1.00 88.00 73 ASN A O 1
ATOM 607 N N . HIS A 1 74 ? 19.264 -6.672 -32.195 1.00 88.81 74 HIS A N 1
ATOM 608 C CA . HIS A 1 74 ? 18.961 -7.334 -33.453 1.00 88.81 74 HIS A CA 1
ATOM 609 C C . HIS A 1 74 ? 20.181 -7.315 -34.399 1.00 88.81 74 HIS A C 1
ATOM 611 O O . HIS A 1 74 ? 20.795 -6.259 -34.543 1.00 88.81 74 HIS A O 1
ATOM 617 N N . PRO A 1 75 ? 20.513 -8.402 -35.127 1.00 87.31 75 PRO A N 1
ATOM 618 C CA . PRO A 1 75 ? 21.703 -8.471 -35.991 1.00 87.31 75 PRO A CA 1
ATOM 619 C C . PRO A 1 75 ? 21.847 -7.339 -37.021 1.00 87.31 75 PRO A C 1
ATOM 621 O O . PRO A 1 75 ? 22.953 -6.946 -37.377 1.00 87.31 75 PRO A O 1
ATOM 624 N N . THR A 1 76 ? 20.731 -6.775 -37.492 1.00 85.50 76 THR A N 1
ATOM 625 C CA . THR A 1 76 ? 20.731 -5.631 -38.428 1.00 85.50 76 THR A CA 1
ATOM 626 C C . THR A 1 76 ? 21.124 -4.309 -37.765 1.00 85.50 76 THR A C 1
ATOM 628 O O . THR A 1 76 ? 21.591 -3.390 -38.437 1.00 85.50 76 THR A O 1
ATOM 631 N N . VAL A 1 77 ? 20.927 -4.194 -36.450 1.00 85.06 77 VAL A N 1
ATOM 632 C CA . VAL A 1 77 ? 21.302 -3.028 -35.644 1.00 85.06 77 VAL A CA 1
ATOM 633 C C . VAL A 1 77 ? 22.655 -3.271 -34.972 1.00 85.06 77 VAL A C 1
ATOM 635 O O . VAL A 1 77 ? 23.527 -2.412 -35.060 1.00 85.06 77 VAL A O 1
ATOM 638 N N . ALA A 1 78 ? 22.891 -4.460 -34.419 1.00 85.81 78 ALA A N 1
ATOM 639 C CA . ALA A 1 78 ? 24.158 -4.898 -33.830 1.00 85.81 78 ALA A CA 1
ATOM 640 C C . ALA A 1 78 ? 24.750 -3.859 -32.861 1.00 85.81 78 ALA A C 1
ATOM 642 O O . ALA A 1 78 ? 25.926 -3.512 -32.947 1.00 85.81 78 ALA A O 1
ATOM 643 N N . MET A 1 79 ? 23.911 -3.317 -31.975 1.00 83.88 79 MET A N 1
ATOM 644 C CA . MET A 1 79 ? 24.304 -2.355 -30.941 1.00 83.88 79 MET A CA 1
ATOM 645 C C . MET A 1 79 ? 24.128 -2.950 -29.546 1.00 83.88 79 MET A C 1
ATOM 647 O O . MET A 1 79 ? 23.588 -2.315 -28.638 1.00 83.88 79 MET A O 1
ATOM 651 N N . SER A 1 80 ? 24.616 -4.176 -29.373 1.00 84.44 80 SER A N 1
ATOM 652 C CA . SER A 1 80 ? 24.543 -4.919 -28.116 1.00 84.44 80 SER A CA 1
ATOM 653 C C . SER A 1 80 ? 25.203 -4.186 -26.952 1.00 84.44 80 SER A C 1
ATOM 655 O O . SER A 1 80 ? 24.678 -4.194 -25.845 1.00 84.44 80 SER A O 1
ATOM 657 N N . ASP A 1 81 ? 26.294 -3.459 -27.194 1.00 82.06 81 ASP A N 1
ATOM 658 C CA . ASP A 1 81 ? 26.981 -2.690 -26.146 1.00 82.06 81 ASP A CA 1
ATOM 659 C C . ASP A 1 81 ? 26.133 -1.520 -25.632 1.00 82.06 81 ASP A C 1
ATOM 661 O O . ASP A 1 81 ? 26.172 -1.156 -24.455 1.00 82.06 81 ASP A O 1
ATOM 665 N N . VAL A 1 82 ? 25.344 -0.909 -26.516 1.00 79.75 82 VAL A N 1
ATOM 666 C CA . VAL A 1 82 ? 24.395 0.151 -26.158 1.00 79.75 82 VAL A CA 1
ATOM 667 C C . VAL A 1 82 ? 23.207 -0.452 -25.407 1.00 79.75 82 VAL A C 1
ATOM 669 O O . VAL A 1 82 ? 22.846 0.051 -24.345 1.00 79.75 82 VAL A O 1
ATOM 672 N N . ALA A 1 83 ? 22.665 -1.567 -25.902 1.00 82.44 83 ALA A N 1
ATOM 673 C CA . ALA A 1 83 ? 21.576 -2.294 -25.258 1.00 82.44 83 ALA A CA 1
ATOM 674 C C . ALA A 1 83 ? 21.949 -2.751 -23.835 1.00 82.44 83 ALA A C 1
ATOM 676 O O . ALA A 1 83 ? 21.186 -2.553 -22.891 1.00 82.44 83 ALA A O 1
ATOM 677 N N . ASN A 1 84 ? 23.152 -3.299 -23.656 1.00 82.38 84 ASN A N 1
ATOM 678 C CA . ASN A 1 84 ? 23.640 -3.791 -22.369 1.00 82.38 84 ASN A CA 1
ATOM 679 C C . ASN A 1 84 ? 23.877 -2.659 -21.363 1.00 82.38 84 ASN A C 1
ATOM 681 O O . ASN A 1 84 ? 23.526 -2.806 -20.193 1.00 82.38 84 ASN A O 1
ATOM 685 N N . ARG A 1 85 ? 24.399 -1.505 -21.805 1.00 78.88 85 ARG A N 1
ATOM 686 C CA . ARG A 1 85 ? 24.540 -0.319 -20.941 1.00 78.88 85 ARG A CA 1
ATOM 687 C C . ARG A 1 85 ? 23.191 0.210 -20.457 1.00 78.88 85 ARG A C 1
ATOM 689 O O . ARG A 1 85 ? 23.065 0.529 -19.278 1.00 78.88 85 ARG A O 1
ATOM 696 N N . LEU A 1 86 ? 22.192 0.255 -21.340 1.00 75.19 86 LEU A N 1
ATOM 697 C CA . LEU A 1 86 ? 20.829 0.650 -20.976 1.00 75.19 86 LEU A CA 1
ATOM 698 C C . LEU A 1 86 ? 20.191 -0.359 -20.009 1.00 75.19 86 LEU A C 1
ATOM 700 O O . LEU A 1 86 ? 19.640 0.037 -18.986 1.00 75.19 86 LEU A O 1
ATOM 704 N N . SER A 1 87 ? 20.319 -1.661 -20.282 1.00 76.94 87 SER A N 1
ATOM 705 C CA . SER A 1 87 ? 19.749 -2.718 -19.437 1.00 76.94 87 SER A CA 1
ATOM 706 C C . SER A 1 87 ? 20.345 -2.732 -18.029 1.00 76.94 87 SER A C 1
ATOM 708 O O .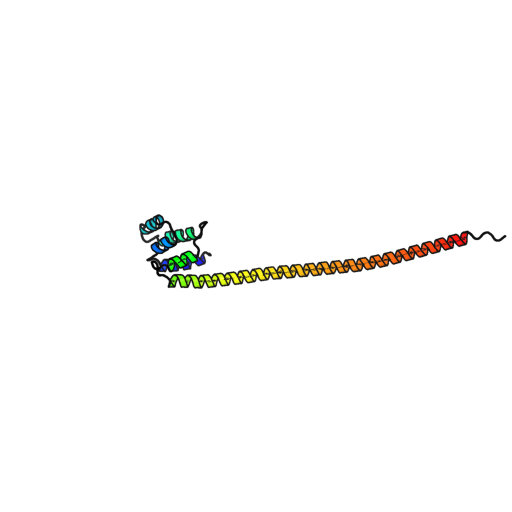 SER A 1 87 ? 19.610 -2.889 -17.054 1.00 76.94 87 SER A O 1
ATOM 710 N N . ALA A 1 88 ? 21.664 -2.566 -17.900 1.00 74.38 88 ALA A N 1
ATOM 711 C CA . ALA A 1 88 ? 22.338 -2.565 -16.603 1.00 74.38 88 ALA A CA 1
ATOM 712 C C . ALA A 1 88 ? 21.871 -1.398 -15.720 1.00 74.38 88 ALA A C 1
ATOM 714 O O . ALA A 1 88 ? 21.578 -1.588 -14.540 1.00 74.38 88 ALA A O 1
ATOM 715 N N . LYS A 1 89 ? 21.731 -0.203 -16.303 1.00 69.44 89 LYS A N 1
ATOM 716 C CA . LYS A 1 89 ? 21.240 0.978 -15.585 1.00 69.44 89 LYS A CA 1
ATOM 717 C C . LYS A 1 89 ? 19.762 0.887 -15.232 1.00 69.44 89 LYS A C 1
ATOM 719 O O . LYS A 1 89 ? 19.396 1.207 -14.107 1.00 69.44 89 LYS A O 1
ATOM 724 N N . LEU A 1 90 ? 18.931 0.392 -16.148 1.00 68.94 90 LEU A N 1
ATOM 725 C CA . LEU A 1 90 ? 17.507 0.196 -15.883 1.00 68.94 90 LEU A CA 1
ATOM 726 C C . LEU A 1 90 ? 17.289 -0.814 -14.746 1.00 68.94 90 LEU A C 1
ATOM 728 O O . LEU A 1 90 ? 16.465 -0.595 -13.861 1.00 68.94 90 LEU A O 1
ATOM 732 N N . THR A 1 91 ? 18.077 -1.890 -14.720 1.00 72.12 91 THR A N 1
ATOM 733 C CA . THR A 1 91 ? 18.036 -2.879 -13.631 1.00 72.12 91 THR A CA 1
ATOM 734 C C . THR A 1 91 ? 18.443 -2.248 -12.297 1.00 72.12 91 THR A C 1
ATOM 736 O O . THR A 1 91 ? 17.755 -2.439 -11.300 1.00 72.12 91 THR A O 1
ATOM 739 N N . ALA A 1 92 ? 19.505 -1.437 -12.276 1.00 70.56 92 ALA A N 1
ATOM 740 C CA . ALA A 1 92 ? 19.936 -0.732 -11.067 1.00 70.56 92 ALA A CA 1
ATOM 741 C C . ALA A 1 92 ? 18.883 0.270 -10.555 1.00 70.56 92 ALA A C 1
ATOM 743 O O . ALA A 1 92 ? 18.639 0.350 -9.354 1.00 70.56 92 ALA A O 1
ATOM 744 N N . TYR A 1 93 ? 18.221 0.994 -11.460 1.00 66.06 93 TYR A N 1
ATOM 745 C CA . TYR A 1 93 ? 17.169 1.947 -11.107 1.00 66.06 93 TYR A CA 1
ATOM 746 C C . TYR A 1 93 ? 15.914 1.252 -10.570 1.00 66.06 93 TYR A C 1
ATOM 748 O O . TYR A 1 93 ? 15.434 1.594 -9.495 1.00 66.06 93 TYR A O 1
ATOM 756 N N . THR A 1 94 ? 15.424 0.222 -11.267 1.00 69.06 94 THR A N 1
ATOM 757 C CA . THR A 1 94 ? 14.257 -0.557 -10.811 1.00 69.06 94 THR A CA 1
ATOM 758 C C . THR A 1 94 ? 14.504 -1.252 -9.473 1.00 69.06 94 THR A C 1
AT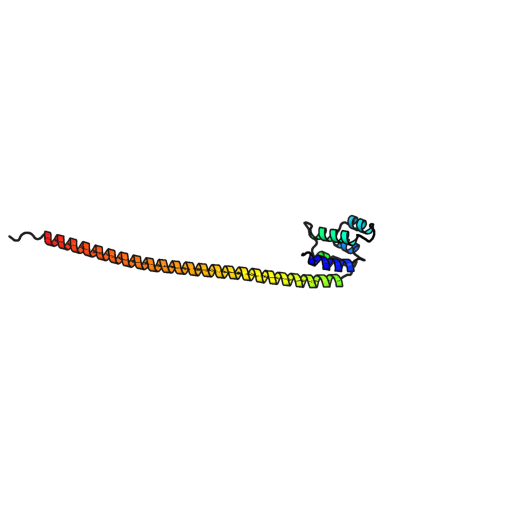OM 760 O O . THR A 1 94 ? 13.591 -1.315 -8.654 1.00 69.06 94 THR A O 1
ATOM 763 N N . ALA A 1 95 ? 15.730 -1.716 -9.208 1.00 70.81 95 ALA A N 1
ATOM 764 C CA . ALA A 1 95 ? 16.111 -2.247 -7.902 1.00 70.81 95 ALA A CA 1
ATOM 765 C C . ALA A 1 95 ? 16.069 -1.160 -6.813 1.00 70.81 95 ALA A C 1
ATOM 767 O O . ALA A 1 95 ? 15.467 -1.376 -5.766 1.00 70.81 95 ALA A O 1
ATOM 768 N N . SER A 1 96 ? 16.621 0.027 -7.085 1.00 72.50 96 SER A N 1
ATOM 769 C CA . SER A 1 96 ? 16.586 1.161 -6.151 1.00 72.50 96 SER A CA 1
ATOM 770 C C . SER A 1 96 ? 15.158 1.638 -5.858 1.00 72.50 96 SER A C 1
ATOM 772 O O . SER A 1 96 ? 14.814 1.875 -4.702 1.00 72.50 96 SER A O 1
ATOM 774 N N . GLU A 1 97 ? 14.303 1.758 -6.877 1.00 71.81 97 GLU A N 1
ATOM 775 C CA . GLU A 1 97 ? 12.896 2.133 -6.688 1.00 71.81 97 GLU A CA 1
ATOM 776 C C . GLU A 1 97 ? 12.113 1.062 -5.925 1.00 71.81 97 GLU A C 1
ATOM 778 O O . GLU A 1 97 ? 11.283 1.398 -5.080 1.00 71.81 97 GLU A O 1
ATOM 783 N N . ALA A 1 98 ? 12.372 -0.221 -6.196 1.00 71.06 98 ALA A N 1
ATOM 784 C CA . ALA A 1 98 ? 11.743 -1.324 -5.478 1.00 71.06 98 ALA A CA 1
ATOM 785 C C . ALA A 1 98 ? 12.162 -1.350 -4.001 1.00 71.06 98 ALA A C 1
ATOM 787 O O . ALA A 1 98 ? 11.319 -1.579 -3.134 1.00 71.06 98 ALA A O 1
ATOM 788 N N . GLU A 1 99 ? 13.427 -1.056 -3.695 1.00 78.88 99 GLU A N 1
ATOM 789 C CA . GLU A 1 99 ? 13.901 -0.889 -2.318 1.00 78.88 99 GLU A CA 1
ATOM 790 C C . GLU A 1 99 ? 13.231 0.302 -1.626 1.00 78.88 99 GLU A C 1
ATOM 792 O O . GLU A 1 99 ? 12.781 0.179 -0.487 1.00 78.88 99 GLU A O 1
ATOM 797 N N . ASP A 1 100 ? 13.106 1.443 -2.305 1.00 76.56 100 ASP A N 1
ATOM 798 C CA . ASP A 1 100 ? 12.419 2.619 -1.762 1.00 76.56 100 ASP A CA 1
ATOM 799 C C . ASP A 1 100 ? 10.925 2.376 -1.540 1.00 76.56 100 ASP A C 1
ATOM 801 O O . ASP A 1 100 ? 10.368 2.789 -0.518 1.00 76.56 100 ASP A O 1
ATOM 805 N N . GLN A 1 101 ? 10.259 1.684 -2.463 1.00 74.12 101 GLN A N 1
ATOM 806 C CA . GLN A 1 101 ? 8.874 1.255 -2.286 1.00 74.12 101 GLN A CA 1
ATOM 80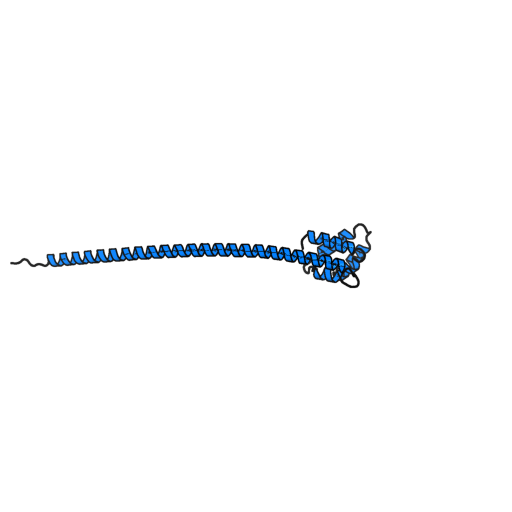7 C C . GLN A 1 101 ? 8.743 0.255 -1.136 1.00 74.12 101 GLN A C 1
ATOM 809 O O . GLN A 1 101 ? 7.824 0.393 -0.328 1.00 74.12 101 GLN A O 1
ATOM 814 N N . GLY A 1 102 ? 9.677 -0.691 -1.016 1.00 84.25 102 GLY A N 1
ATOM 815 C CA . GLY A 1 102 ? 9.763 -1.625 0.104 1.00 84.25 102 GLY A CA 1
ATOM 816 C C . GLY A 1 102 ? 9.862 -0.893 1.440 1.00 84.25 102 GLY A C 1
ATOM 817 O O . GLY A 1 102 ? 9.015 -1.095 2.307 1.00 84.25 102 GLY A O 1
ATOM 818 N N . ARG A 1 103 ? 10.803 0.054 1.562 1.00 90.50 103 ARG A N 1
ATOM 819 C CA . ARG A 1 103 ? 10.967 0.906 2.753 1.00 90.50 103 ARG A CA 1
ATOM 820 C C . ARG A 1 103 ? 9.694 1.683 3.096 1.00 90.50 103 ARG A C 1
ATOM 822 O O . ARG A 1 103 ? 9.318 1.767 4.264 1.00 90.50 103 ARG A O 1
ATOM 829 N N . ARG A 1 104 ? 9.005 2.247 2.098 1.00 89.94 104 ARG A N 1
ATOM 830 C CA . ARG A 1 104 ? 7.742 2.982 2.312 1.00 89.94 104 ARG A CA 1
ATOM 831 C C . ARG A 1 104 ? 6.618 2.071 2.797 1.00 89.94 104 ARG A C 1
ATOM 833 O O . ARG A 1 104 ? 5.874 2.459 3.695 1.00 89.94 104 ARG A O 1
ATOM 840 N N . LEU A 1 105 ? 6.474 0.888 2.204 1.00 88.38 105 LEU A N 1
ATOM 841 C CA . LEU A 1 105 ? 5.457 -0.082 2.612 1.00 88.38 105 LEU A CA 1
ATOM 842 C C . LEU A 1 105 ? 5.727 -0.609 4.022 1.00 88.38 105 LEU A C 1
ATOM 844 O O . LEU A 1 105 ? 4.796 -0.711 4.816 1.00 88.38 105 LEU A O 1
ATOM 848 N N . GLU A 1 106 ? 6.989 -0.867 4.353 1.00 91.62 106 GLU A N 1
ATOM 849 C CA . GLU A 1 106 ? 7.409 -1.282 5.692 1.00 91.62 106 GLU A CA 1
ATOM 850 C C . GLU A 1 106 ? 7.102 -0.204 6.742 1.00 91.62 106 GLU A C 1
ATOM 852 O O . GLU A 1 106 ? 6.517 -0.502 7.781 1.00 91.62 106 GLU A O 1
ATOM 857 N N . GLN A 1 107 ? 7.380 1.071 6.445 1.00 92.62 107 GLN A N 1
ATOM 858 C CA . GLN A 1 107 ? 6.995 2.184 7.322 1.00 92.62 107 GLN A CA 1
ATOM 859 C C . GLN A 1 107 ? 5.478 2.281 7.522 1.00 92.62 107 GLN A C 1
ATOM 861 O O . GLN A 1 107 ? 5.019 2.493 8.643 1.00 92.62 107 GLN A O 1
ATOM 866 N N . GLN A 1 108 ? 4.683 2.105 6.463 1.00 90.44 108 GLN A N 1
ATOM 867 C CA . GLN A 1 108 ? 3.222 2.102 6.587 1.00 90.44 108 GLN A CA 1
ATOM 868 C C . GLN A 1 108 ? 2.711 0.924 7.417 1.00 90.44 108 GLN A C 1
ATOM 870 O O . GLN A 1 108 ? 1.752 1.082 8.173 1.00 90.44 108 GLN A O 1
ATOM 875 N N . LEU A 1 109 ? 3.323 -0.253 7.266 1.00 93.50 109 LEU A N 1
ATOM 876 C CA . LEU A 1 109 ? 2.967 -1.4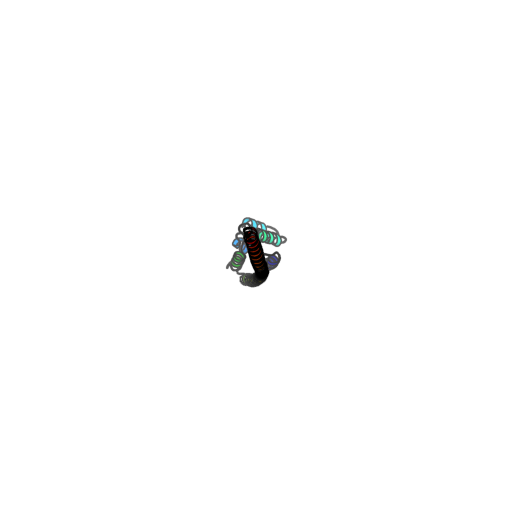32 8.045 1.00 93.50 109 LEU A CA 1
ATOM 877 C C . LEU A 1 109 ? 3.247 -1.192 9.529 1.00 93.50 109 LEU A C 1
ATOM 879 O O . LEU A 1 109 ? 2.353 -1.391 10.347 1.00 93.50 109 LEU A O 1
ATOM 883 N N . ARG A 1 110 ? 4.427 -0.653 9.847 1.00 94.88 110 ARG A N 1
ATOM 884 C CA . ARG A 1 110 ? 4.819 -0.315 11.216 1.00 94.88 110 ARG A CA 1
ATOM 885 C C . ARG A 1 110 ? 3.875 0.699 11.864 1.00 94.88 110 ARG A C 1
ATOM 887 O O . ARG A 1 110 ? 3.432 0.478 12.982 1.00 94.88 110 ARG A O 1
ATOM 894 N N . LEU A 1 111 ? 3.505 1.769 11.157 1.00 95.12 111 LEU A N 1
ATOM 895 C CA . LEU A 1 111 ? 2.540 2.748 11.679 1.00 95.12 111 LEU A CA 1
ATOM 896 C C . LEU A 1 111 ? 1.173 2.109 11.963 1.00 95.12 111 LEU A C 1
ATOM 898 O O . LEU A 1 111 ? 0.567 2.375 12.996 1.00 95.12 111 LEU A O 1
ATOM 902 N N . LYS A 1 112 ? 0.701 1.217 11.084 1.00 94.69 112 LYS A N 1
ATOM 903 C CA . LYS A 1 112 ? -0.552 0.478 11.310 1.00 94.69 112 LYS A CA 1
ATOM 904 C C . LYS A 1 112 ? -0.464 -0.505 12.475 1.00 94.69 112 LYS A C 1
ATOM 906 O O . LYS A 1 112 ? -1.483 -0.784 13.104 1.00 94.69 112 LYS A O 1
ATOM 911 N N . GLU A 1 113 ? 0.703 -1.087 12.725 1.00 94.69 113 GLU A N 1
ATOM 912 C CA . GLU A 1 113 ? 0.936 -1.942 13.890 1.00 94.69 113 GLU A CA 1
ATOM 913 C C . GLU A 1 113 ? 0.911 -1.116 15.178 1.00 94.69 113 GLU A C 1
ATOM 915 O O . GLU A 1 113 ? 0.167 -1.464 16.091 1.00 94.69 113 GLU A O 1
ATOM 920 N N . GLU A 1 114 ? 1.593 0.031 15.203 1.00 95.62 114 GLU A N 1
ATOM 921 C CA . GLU A 1 114 ? 1.581 0.970 16.334 1.00 95.62 114 GLU A CA 1
ATOM 922 C C . GLU A 1 114 ? 0.154 1.482 16.640 1.00 95.62 114 GLU A C 1
ATOM 924 O O . GLU A 1 114 ? -0.265 1.516 17.799 1.00 95.62 114 GLU A O 1
ATOM 929 N N . GLU A 1 115 ? -0.650 1.797 15.616 1.00 95.75 115 GLU A N 1
ATOM 930 C CA . GLU A 1 115 ? -2.069 2.164 15.779 1.00 95.75 115 GLU A CA 1
ATOM 931 C C . GLU A 1 115 ? -2.909 1.029 16.387 1.00 95.75 115 GLU A C 1
ATOM 933 O O . GLU A 1 115 ? -3.740 1.261 17.271 1.00 95.75 115 GLU A O 1
ATOM 938 N N . LYS A 1 116 ? -2.699 -0.214 15.936 1.00 95.44 116 LYS A N 1
ATOM 939 C CA . LYS A 1 116 ? -3.409 -1.383 16.476 1.00 95.44 116 LYS A CA 1
ATOM 940 C C . LYS A 1 116 ? -3.022 -1.661 17.923 1.00 95.44 116 LYS A C 1
ATOM 942 O O . LYS A 1 116 ? -3.896 -1.988 18.724 1.00 95.44 116 LYS A O 1
ATOM 947 N N . GLU A 1 117 ? -1.744 -1.536 18.263 1.00 95.88 117 GLU A N 1
ATOM 948 C CA . GLU A 1 117 ? -1.266 -1.703 19.637 1.00 95.88 117 GLU A CA 1
ATOM 949 C C . GLU A 1 117 ? -1.874 -0.651 20.572 1.00 95.88 117 GLU A C 1
ATOM 951 O O . GLU A 1 117 ? -2.338 -0.993 21.664 1.00 95.88 117 GLU A O 1
ATOM 956 N N . ALA A 1 118 ? -1.965 0.604 20.123 1.00 96.38 118 ALA A N 1
ATOM 957 C CA . ALA A 1 118 ? -2.614 1.670 20.881 1.00 96.38 118 ALA A CA 1
ATOM 958 C C . ALA A 1 118 ? -4.109 1.390 21.125 1.00 96.38 118 ALA A C 1
ATOM 960 O O . ALA A 1 118 ? -4.604 1.590 22.239 1.00 96.38 118 ALA A O 1
ATOM 961 N N . GLU A 1 119 ? -4.829 0.883 20.122 1.00 97.19 119 GLU A N 1
ATOM 962 C CA . GLU A 1 119 ? -6.248 0.538 20.272 1.00 97.19 119 GLU A CA 1
ATOM 963 C C . GLU A 1 119 ? -6.452 -0.662 21.209 1.00 97.19 119 GLU A C 1
ATOM 965 O O . GLU A 1 119 ? -7.348 -0.645 22.056 1.00 97.19 119 GLU A O 1
ATOM 970 N N . ILE A 1 120 ? -5.584 -1.678 21.138 1.00 97.19 120 ILE A N 1
ATOM 971 C CA . ILE A 1 120 ? -5.601 -2.802 22.085 1.00 97.19 120 ILE A CA 1
ATOM 972 C C . ILE A 1 120 ? -5.400 -2.295 23.516 1.00 97.19 120 ILE A C 1
ATOM 974 O O . ILE A 1 120 ? -6.165 -2.674 24.407 1.00 97.19 120 ILE A O 1
ATOM 978 N N . ALA A 1 121 ? -4.423 -1.415 23.746 1.00 97.19 121 ALA A N 1
ATOM 979 C CA . ALA A 1 121 ? -4.172 -0.840 25.066 1.00 97.19 121 ALA A CA 1
ATOM 980 C C . ALA A 1 121 ? -5.385 -0.047 25.584 1.00 97.19 121 ALA A C 1
ATOM 982 O O . ALA A 1 121 ? -5.771 -0.174 26.750 1.00 97.19 121 ALA A O 1
ATOM 983 N N . ARG A 1 122 ? -6.044 0.720 24.708 1.00 97.75 122 ARG A N 1
ATOM 984 C CA . ARG A 1 122 ? -7.262 1.466 25.046 1.00 97.75 122 ARG A CA 1
ATOM 985 C C . ARG A 1 122 ? -8.413 0.542 25.444 1.00 97.75 122 ARG A C 1
ATOM 987 O O . ARG A 1 122 ? -9.072 0.791 26.455 1.00 97.75 122 ARG A O 1
ATOM 994 N N . LEU A 1 123 ? -8.652 -0.519 24.676 1.00 97.81 123 LEU A N 1
ATOM 995 C CA . LEU A 1 123 ? -9.702 -1.497 24.970 1.00 97.81 123 LEU A CA 1
ATOM 996 C C . LEU A 1 123 ? -9.424 -2.249 26.277 1.00 97.81 123 LEU A C 1
ATOM 998 O O . LEU A 1 123 ? -10.340 -2.465 27.070 1.00 97.81 123 LEU A O 1
ATOM 1002 N N . GLN A 1 124 ? -8.164 -2.601 26.543 1.00 97.62 124 GLN A N 1
ATOM 1003 C CA . GLN A 1 124 ? -7.764 -3.223 27.807 1.00 97.62 124 GLN A CA 1
ATOM 1004 C C . GLN A 1 124 ? -8.051 -2.316 29.009 1.00 97.62 124 GLN A C 1
ATOM 1006 O O . GLN A 1 124 ? -8.556 -2.792 30.029 1.00 97.62 124 GLN A O 1
ATOM 1011 N N . GLU A 1 125 ? -7.791 -1.015 28.888 1.00 97.56 125 GLU A N 1
ATOM 1012 C CA . GLU A 1 125 ? -8.097 -0.056 29.950 1.00 97.56 125 GLU A CA 1
ATOM 1013 C C . GLU A 1 125 ? -9.610 0.100 30.165 1.00 97.56 125 GLU A C 1
ATOM 1015 O O . GLU A 1 125 ? -10.081 0.074 31.302 1.00 97.56 125 GLU A O 1
ATOM 1020 N N . GLN A 1 126 ? -10.405 0.149 29.093 1.00 97.75 126 GLN A N 1
ATOM 1021 C CA . GLN A 1 126 ? -11.869 0.155 29.211 1.00 97.75 126 GLN A CA 1
ATOM 1022 C C . GLN A 1 126 ? -12.400 -1.101 29.911 1.00 97.75 126 GLN A C 1
ATOM 1024 O O . GLN A 1 126 ? -13.257 -1.007 30.792 1.00 97.75 126 GLN A O 1
ATOM 1029 N N . MET A 1 127 ? -11.872 -2.281 29.574 1.00 97.19 127 MET A N 1
ATOM 1030 C CA . MET A 1 127 ? -12.235 -3.523 30.261 1.00 97.19 127 MET A CA 1
ATOM 1031 C C . MET A 1 127 ? -11.891 -3.475 31.752 1.00 97.19 127 MET A C 1
ATOM 1033 O O . MET A 1 127 ? -12.671 -3.956 32.577 1.00 97.19 127 MET A O 1
ATOM 1037 N N . ARG A 1 128 ? -10.753 -2.871 32.113 1.00 97.38 128 ARG A N 1
ATOM 1038 C CA . ARG A 1 128 ? -10.344 -2.692 33.510 1.00 97.38 128 ARG A CA 1
ATOM 1039 C C . ARG A 1 128 ? -11.319 -1.798 34.275 1.00 97.38 128 ARG A C 1
ATOM 1041 O O . ARG A 1 128 ? -11.706 -2.144 35.387 1.00 97.38 128 ARG A O 1
ATOM 1048 N N . GLN A 1 129 ? -11.739 -0.688 33.675 1.00 97.19 129 GLN A N 1
ATOM 1049 C CA . GLN A 1 129 ? -12.704 0.242 34.271 1.00 97.19 129 GLN A CA 1
ATOM 1050 C C . GLN A 1 129 ? -14.085 -0.395 34.447 1.00 97.19 129 GLN A C 1
ATOM 1052 O O . GLN A 1 129 ? -14.715 -0.249 35.491 1.00 97.19 129 GLN A O 1
ATOM 1057 N N . LEU A 1 130 ? -14.541 -1.172 33.464 1.00 97.31 130 LEU A N 1
ATOM 1058 C CA . LEU A 1 130 ? -15.797 -1.912 33.589 1.00 97.31 130 LEU A CA 1
ATOM 1059 C C . LEU A 1 130 ? -15.729 -2.980 34.686 1.00 97.31 130 LEU A C 1
ATOM 1061 O O . LEU A 1 130 ? -16.714 -3.201 35.391 1.00 97.31 130 LEU A O 1
ATOM 1065 N N . ALA A 1 131 ? -14.578 -3.636 34.860 1.00 97.19 131 ALA A N 1
ATOM 1066 C CA . ALA A 1 131 ? -14.385 -4.595 35.943 1.00 97.19 131 ALA A CA 1
ATOM 1067 C C . ALA A 1 131 ? -14.479 -3.918 37.321 1.00 97.19 131 ALA A C 1
ATOM 1069 O O . ALA A 1 131 ? -15.212 -4.399 38.185 1.00 97.19 131 ALA A O 1
ATOM 1070 N N . THR A 1 132 ? -13.825 -2.767 37.510 1.00 97.12 132 THR A N 1
ATOM 1071 C CA . THR A 1 132 ? -13.894 -2.030 38.783 1.00 97.12 132 THR A CA 1
ATOM 1072 C C . THR A 1 132 ? -15.292 -1.481 39.060 1.00 97.12 132 THR A C 1
ATOM 1074 O O . THR A 1 132 ? -15.757 -1.517 40.202 1.00 97.12 132 THR A O 1
ATOM 1077 N N . GLU A 1 133 ? -16.008 -1.019 38.035 1.00 97.00 133 GLU A N 1
ATOM 1078 C CA . GLU A 1 133 ? -17.390 -0.568 38.185 1.00 97.00 133 GLU A CA 1
ATOM 1079 C C . GLU A 1 133 ? -18.337 -1.720 38.544 1.00 97.00 133 GLU A C 1
ATOM 1081 O O . GLU A 1 133 ? -19.189 -1.572 39.426 1.00 97.00 133 GLU A O 1
ATOM 1086 N N . LYS A 1 134 ? -18.151 -2.895 37.934 1.00 97.50 134 LYS A N 1
ATOM 1087 C CA . LYS A 1 134 ? -18.905 -4.105 38.279 1.00 97.50 134 LYS A CA 1
ATOM 1088 C C . LYS A 1 134 ? -18.706 -4.492 39.747 1.00 97.50 134 LYS A C 1
ATOM 1090 O O . LYS A 1 134 ? -19.691 -4.782 40.427 1.00 97.50 134 LYS A O 1
ATOM 1095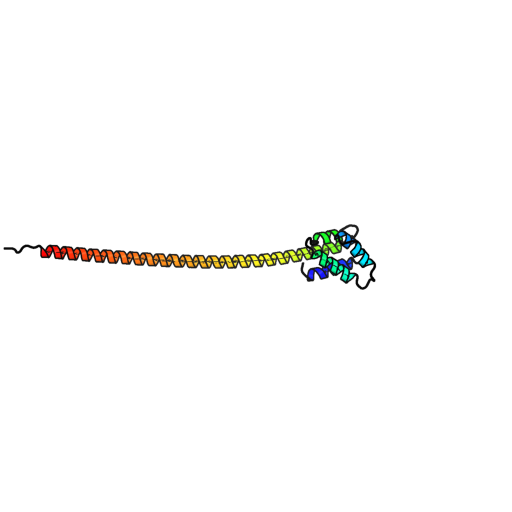 N N . ASP A 1 135 ? -17.474 -4.447 40.247 1.00 97.25 135 ASP A N 1
ATOM 1096 C CA . ASP A 1 135 ? -17.167 -4.755 41.649 1.00 97.25 135 ASP A CA 1
ATOM 1097 C C . ASP A 1 135 ? -17.778 -3.720 42.611 1.00 97.25 135 ASP A C 1
ATOM 1099 O O . ASP A 1 135 ? -18.324 -4.070 43.668 1.00 97.25 135 ASP A O 1
ATOM 1103 N N . ARG A 1 136 ? -17.774 -2.436 42.222 1.00 97.81 136 ARG A N 1
ATOM 1104 C CA . ARG A 1 136 ? -18.438 -1.358 42.971 1.00 97.81 136 ARG A CA 1
ATOM 1105 C C . ARG A 1 136 ? -19.944 -1.599 43.078 1.00 97.81 136 ARG A C 1
ATOM 1107 O O . ARG A 1 136 ? -20.502 -1.502 44.171 1.00 97.81 136 ARG A O 1
ATOM 1114 N N . LEU A 1 137 ? -20.596 -1.933 41.965 1.00 97.06 137 LEU A N 1
ATOM 1115 C CA . LEU A 1 137 ? -22.035 -2.208 41.929 1.00 97.06 137 LEU A CA 1
ATOM 1116 C C . LEU A 1 137 ? -22.400 -3.478 42.704 1.00 97.06 137 LEU A C 1
ATOM 1118 O O . LEU A 1 137 ? -23.437 -3.506 43.366 1.00 97.06 137 LEU A O 1
ATOM 1122 N N . ALA A 1 138 ? -21.552 -4.510 42.669 1.00 97.25 138 ALA A N 1
ATOM 1123 C CA . ALA A 1 138 ? -21.731 -5.707 43.490 1.00 97.25 138 ALA A CA 1
ATOM 1124 C C . ALA A 1 138 ? -21.716 -5.357 44.988 1.00 97.25 138 ALA A C 1
ATOM 1126 O O . ALA A 1 138 ? -22.646 -5.704 45.715 1.00 97.25 138 ALA A O 1
ATOM 1127 N N . SER A 1 139 ? -20.732 -4.564 45.418 1.00 96.50 139 SER A N 1
ATOM 1128 C CA . SER A 1 139 ? -20.623 -4.078 46.801 1.00 96.50 139 SER A CA 1
ATOM 1129 C C . SER A 1 139 ? -21.834 -3.234 47.222 1.00 96.50 139 SER A C 1
ATOM 1131 O O . SER A 1 139 ? -22.347 -3.356 48.337 1.00 96.50 139 SER A O 1
ATOM 1133 N N . GLU A 1 140 ? -22.329 -2.377 46.327 1.00 96.94 140 GLU A N 1
ATOM 1134 C CA . GLU A 1 140 ? -23.508 -1.544 46.576 1.00 96.94 140 GLU A CA 1
ATOM 1135 C C . GLU A 1 140 ? -24.787 -2.386 46.701 1.00 96.94 140 GLU A C 1
ATOM 1137 O O . GLU A 1 140 ? -25.590 -2.170 47.617 1.00 96.94 140 GLU A O 1
ATOM 1142 N N . LYS A 1 141 ? -24.941 -3.403 45.846 1.00 97.50 141 LYS A N 1
ATOM 1143 C CA . LYS A 1 141 ? -26.041 -4.371 45.913 1.00 97.50 141 LYS A CA 1
ATOM 1144 C C . LYS A 1 141 ? -26.044 -5.124 47.245 1.00 97.50 141 LYS A C 1
ATOM 1146 O O . LYS A 1 141 ? -27.102 -5.226 47.869 1.00 97.50 141 LYS A O 1
ATOM 1151 N N . ASP A 1 142 ? -24.890 -5.596 47.706 1.00 97.38 142 ASP A N 1
ATOM 1152 C CA . ASP A 1 142 ? -24.767 -6.315 48.981 1.00 97.38 142 ASP A CA 1
ATOM 1153 C C . ASP A 1 142 ? -25.090 -5.412 50.181 1.00 97.38 142 ASP A C 1
ATOM 1155 O O . ASP A 1 142 ? -25.755 -5.832 51.140 1.00 97.38 142 ASP A O 1
ATOM 1159 N N . ARG A 1 143 ? -24.701 -4.133 50.109 1.00 97.31 143 ARG A N 1
ATOM 1160 C CA . ARG A 1 143 ? -25.041 -3.131 51.128 1.00 97.31 143 ARG A CA 1
ATOM 1161 C C . ARG A 1 143 ? -26.546 -2.880 51.196 1.00 97.31 143 ARG A C 1
ATOM 1163 O O . ARG A 1 143 ? -27.112 -2.873 52.290 1.00 97.31 143 ARG A O 1
ATOM 1170 N N . LEU A 1 144 ? -27.200 -2.709 50.047 1.00 96.75 144 LEU A N 1
ATOM 1171 C CA . LEU A 1 144 ? -28.652 -2.517 49.966 1.00 96.75 144 LEU A CA 1
ATOM 1172 C C . LEU A 1 144 ? 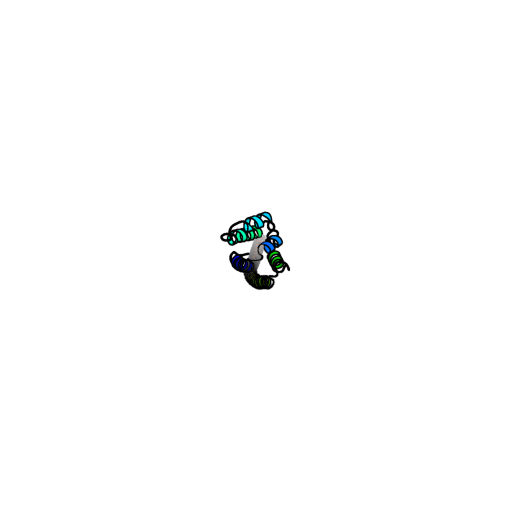-29.422 -3.758 50.429 1.00 96.75 144 LEU A C 1
ATOM 1174 O O . LEU A 1 144 ? -30.413 -3.629 51.148 1.00 96.75 144 LEU A O 1
ATOM 1178 N N . ALA A 1 145 ? -28.958 -4.957 50.071 1.00 96.81 145 ALA A N 1
ATOM 1179 C CA . ALA A 1 145 ? -29.539 -6.208 50.554 1.00 96.81 145 ALA A CA 1
ATOM 1180 C C . ALA A 1 145 ? -29.456 -6.301 52.086 1.00 96.81 145 ALA A C 1
ATOM 1182 O O . ALA A 1 145 ? -30.454 -6.593 52.746 1.00 96.81 145 ALA A O 1
ATOM 1183 N N . SER A 1 146 ? -28.299 -5.958 52.659 1.00 96.12 146 SER A N 1
ATOM 1184 C CA . SER A 1 146 ? -28.099 -5.911 54.111 1.00 96.12 146 SER A CA 1
ATOM 1185 C C . SER A 1 146 ? -29.006 -4.882 54.793 1.00 96.12 146 SER A C 1
ATOM 1187 O O . SER A 1 146 ? -29.555 -5.157 55.860 1.00 96.12 146 SER A O 1
ATOM 1189 N N . GLN A 1 147 ? -29.196 -3.708 54.184 1.00 97.00 147 GLN A N 1
ATOM 1190 C CA . GLN A 1 147 ? -30.097 -2.672 54.695 1.00 97.00 147 GLN A CA 1
ATOM 1191 C C . GLN A 1 147 ? -31.553 -3.151 54.707 1.00 97.00 147 GLN A C 1
ATOM 1193 O O . GLN A 1 147 ? -32.200 -3.078 55.751 1.00 97.00 147 GLN A O 1
ATOM 1198 N N . LYS A 1 148 ? -32.040 -3.720 53.596 1.00 96.75 148 LYS A N 1
ATOM 1199 C CA . LYS A 1 148 ? -33.393 -4.295 53.524 1.00 96.75 148 LYS A CA 1
ATOM 1200 C C . LYS A 1 148 ? -33.602 -5.406 54.550 1.00 96.75 148 LYS A C 1
ATOM 1202 O O . LYS A 1 148 ? -34.657 -5.476 55.170 1.00 96.75 148 LYS A O 1
ATOM 1207 N N . GLN A 1 149 ? -32.600 -6.258 54.765 1.00 95.38 149 GLN A N 1
ATOM 1208 C CA . GLN A 1 149 ? -32.695 -7.340 55.745 1.00 95.38 149 GLN A CA 1
ATOM 1209 C C . GLN A 1 149 ? -32.854 -6.808 57.178 1.00 95.38 149 GLN A C 1
ATOM 1211 O O . GLN A 1 149 ? -33.632 -7.364 57.954 1.00 95.38 149 GLN A O 1
ATOM 1216 N N . ARG A 1 150 ? -32.148 -5.722 57.525 1.00 95.44 150 ARG A N 1
ATOM 1217 C CA . ARG A 1 150 ? -32.283 -5.052 58.830 1.00 95.44 150 ARG A CA 1
ATOM 1218 C C . ARG A 1 150 ? -33.663 -4.428 59.005 1.00 95.44 150 ARG A C 1
ATOM 1220 O O . ARG A 1 150 ? -34.282 -4.651 60.036 1.00 95.44 150 ARG A O 1
ATOM 1227 N N . GLU A 1 151 ? -34.160 -3.729 57.991 1.00 96.12 151 GLU A N 1
ATOM 1228 C CA . GLU A 1 151 ? -35.490 -3.109 58.012 1.00 96.12 151 GLU A CA 1
ATOM 1229 C C . GLU A 1 151 ? -36.604 -4.159 58.174 1.00 96.12 151 GLU A C 1
ATOM 1231 O O . GLU A 1 151 ? -37.490 -4.015 59.014 1.00 96.12 151 GLU A O 1
ATOM 1236 N N . ILE A 1 152 ? -36.511 -5.287 57.457 1.00 96.00 152 ILE A N 1
ATOM 1237 C CA . ILE A 1 152 ? -37.433 -6.421 57.628 1.00 96.00 152 ILE A CA 1
ATOM 1238 C C . ILE A 1 152 ? -37.367 -6.979 59.057 1.00 96.00 152 ILE A C 1
ATOM 1240 O O . ILE A 1 152 ? -38.404 -7.302 59.639 1.00 96.00 152 ILE A O 1
ATOM 1244 N N . ALA A 1 153 ? -36.168 -7.127 59.627 1.00 95.12 153 ALA A N 1
ATOM 1245 C CA . ALA A 1 153 ? -36.002 -7.624 60.992 1.00 95.12 153 ALA A CA 1
ATOM 1246 C C . ALA A 1 153 ? -36.593 -6.658 62.034 1.00 95.12 153 ALA A C 1
ATOM 1248 O O . ALA A 1 153 ? -37.244 -7.100 62.982 1.00 95.12 153 ALA A O 1
ATOM 1249 N N . GLU A 1 154 ? -36.421 -5.354 61.833 1.00 94.75 154 GLU A N 1
ATOM 1250 C CA . GLU A 1 154 ? -36.972 -4.312 62.696 1.00 94.75 154 GLU A CA 1
ATOM 1251 C C . GLU A 1 154 ? -38.505 -4.297 62.659 1.00 94.75 154 GLU A C 1
ATOM 1253 O O . GLU A 1 154 ? -39.143 -4.375 63.710 1.00 94.75 154 GLU A O 1
ATOM 1258 N N . LEU A 1 155 ? -39.107 -4.324 61.464 1.00 94.38 155 LEU A N 1
ATOM 1259 C CA . LEU A 1 155 ? -40.563 -4.420 61.300 1.00 94.38 155 LEU A CA 1
ATOM 1260 C C . LEU A 1 155 ? -41.134 -5.695 61.941 1.00 94.38 155 LEU A C 1
ATOM 1262 O O . LEU A 1 155 ? -42.182 -5.655 62.588 1.00 94.38 155 LEU A O 1
ATOM 1266 N N . ARG A 1 156 ? -40.435 -6.834 61.817 1.00 93.38 156 ARG A N 1
ATOM 1267 C CA . ARG A 1 156 ? -40.826 -8.086 62.493 1.00 93.38 156 ARG A CA 1
ATOM 1268 C C . ARG A 1 156 ? -40.802 -7.954 64.016 1.00 93.38 156 ARG A C 1
ATOM 1270 O O . ARG A 1 156 ? -41.711 -8.460 64.670 1.00 93.38 156 ARG A O 1
ATOM 1277 N N . SER A 1 157 ? -39.799 -7.276 64.572 1.00 92.06 157 SER A N 1
ATOM 1278 C CA . SER A 1 157 ? -39.704 -7.013 66.013 1.00 92.06 157 SER A CA 1
ATOM 1279 C C . SER A 1 157 ? -40.853 -6.121 66.503 1.00 92.06 157 SER A C 1
ATOM 1281 O O . SER A 1 157 ? -41.507 -6.446 67.494 1.00 92.06 157 SER A O 1
ATOM 1283 N N . GLN A 1 158 ? -41.178 -5.052 65.766 1.00 90.94 158 GLN A N 1
ATOM 1284 C CA . GLN A 1 158 ? -42.294 -4.147 66.088 1.00 90.94 158 GLN A CA 1
ATOM 1285 C C . GLN A 1 158 ? -43.661 -4.857 66.072 1.00 90.94 158 GLN A C 1
ATOM 1287 O O . GLN A 1 158 ? -44.503 -4.621 66.940 1.00 90.94 158 GLN A O 1
ATOM 1292 N N . LEU A 1 159 ? -43.886 -5.775 65.127 1.00 86.81 159 LEU A N 1
ATOM 1293 C CA . LEU A 1 159 ? -45.113 -6.581 65.088 1.00 86.81 159 LEU A CA 1
ATOM 1294 C C . LEU A 1 159 ? -45.235 -7.519 66.299 1.00 86.81 159 LEU A C 1
ATOM 1296 O O . LEU A 1 159 ? -46.322 -7.669 66.855 1.00 86.81 159 LEU A O 1
ATOM 1300 N N . GLN A 1 160 ? -44.129 -8.123 66.743 1.00 83.19 160 GLN A N 1
ATOM 1301 C CA . GLN A 1 160 ? -44.132 -9.007 67.914 1.00 83.19 160 GLN A CA 1
ATOM 1302 C C . GLN A 1 160 ? -44.389 -8.258 69.227 1.00 83.19 160 GLN A C 1
ATOM 1304 O O . GLN A 1 160 ? -45.037 -8.801 70.122 1.00 83.19 160 GLN A O 1
ATOM 1309 N N . THR A 1 161 ? -43.922 -7.014 69.359 1.00 80.94 161 THR A N 1
ATOM 1310 C CA . THR A 1 161 ? -44.157 -6.204 70.565 1.00 80.94 161 THR A CA 1
ATOM 1311 C C . THR A 1 161 ? -45.574 -5.633 70.628 1.00 80.94 161 THR A C 1
ATOM 1313 O O . THR A 1 161 ? -46.110 -5.480 71.724 1.00 80.94 161 THR A O 1
ATOM 1316 N N . SER A 1 162 ? -46.220 -5.391 69.483 1.00 72.94 162 SER A N 1
ATOM 1317 C CA . SER A 1 162 ? -47.591 -4.863 69.402 1.00 72.94 162 SER A CA 1
ATOM 1318 C C . SER A 1 162 ? -48.692 -5.919 69.642 1.00 72.94 162 SER A C 1
ATOM 1320 O O . SER A 1 162 ? -49.841 -5.565 69.886 1.00 72.94 162 SER A O 1
ATOM 1322 N N . HIS A 1 163 ? -48.368 -7.218 69.617 1.00 62.31 163 HIS A N 1
ATOM 1323 C CA . HIS A 1 163 ? -49.320 -8.327 69.826 1.00 62.31 163 HIS A CA 1
ATOM 1324 C C . HIS A 1 163 ? -49.272 -8.974 71.223 1.00 62.31 163 HIS A C 1
ATOM 1326 O O . HIS A 1 163 ? -49.868 -10.032 71.425 1.00 62.31 163 HIS A O 1
ATOM 1332 N N . LYS A 1 164 ? -48.606 -8.366 72.215 1.00 55.19 164 LYS A N 1
ATOM 1333 C CA . LYS A 1 164 ? -48.740 -8.829 73.607 1.00 55.19 164 LYS A CA 1
ATOM 1334 C C . LYS A 1 164 ? -50.135 -8.457 74.137 1.00 55.19 164 LYS A C 1
ATOM 1336 O O . LYS A 1 164 ? -50.410 -7.263 74.261 1.00 55.19 164 LYS A O 1
ATOM 1341 N N . PRO A 1 165 ? -51.016 -9.426 74.459 1.00 53.16 165 PRO A N 1
ATOM 1342 C CA . PRO A 1 165 ? -52.298 -9.112 75.073 1.00 53.16 165 PRO A CA 1
ATOM 1343 C C . PRO A 1 165 ? -52.062 -8.512 76.470 1.00 53.16 165 PRO A C 1
ATOM 1345 O O . PRO A 1 165 ? -51.092 -8.892 77.138 1.00 53.16 165 PRO A O 1
ATOM 1348 N N . PRO A 1 166 ? -52.914 -7.574 76.919 1.00 51.09 166 PRO A N 1
ATOM 1349 C CA . PRO A 1 166 ? -52.816 -7.029 78.262 1.00 51.09 166 PRO A CA 1
ATOM 1350 C C . PRO A 1 166 ? -53.009 -8.173 79.257 1.00 51.09 166 PRO A C 1
ATOM 1352 O O . PRO A 1 166 ? -54.026 -8.864 79.237 1.00 51.09 166 PRO A O 1
ATOM 1355 N N . VAL A 1 167 ? -51.987 -8.396 80.080 1.00 55.03 167 VAL A N 1
ATOM 1356 C CA . VAL A 1 167 ? -52.032 -9.345 81.191 1.00 55.03 167 VAL A CA 1
ATOM 1357 C C . VAL A 1 167 ? -53.074 -8.810 82.175 1.00 55.03 167 VAL A C 1
ATOM 1359 O O . VAL A 1 167 ? -52.862 -7.748 82.759 1.00 55.03 167 VAL A O 1
ATOM 1362 N N . GLN A 1 168 ? -54.217 -9.494 82.256 1.00 54.03 168 GLN A N 1
ATOM 1363 C CA . GLN A 1 168 ? -55.233 -9.307 83.296 1.00 54.03 168 GLN A CA 1
ATOM 1364 C C . GLN A 1 168 ? -54.837 -10.063 84.560 1.00 54.03 168 GLN A C 1
ATOM 1366 O O . GLN A 1 168 ? -54.276 -11.175 84.421 1.00 54.03 168 GLN A O 1
#

Foldseek 3Di:
DDPVLLVLVLVLVVVLVVCLLLLCVLLVHDNVLSVVLVPDPPVCSSVSSSVSLVVQCVDPPHRDLVSSLCSCVPPSNNNNVSSVVSVVVVVVVVVVVVVVVVVVVVVVVVVVVVVVVVVVVVVVVVVVVVVVVVVVVVVVVVVVVVVVVVVVVVVVVVVVVVPDDPDD

InterPro domains:
  IPR011029 Death-like domain superfamily [G3DSA:1.10.533.10] (12-104)

pLDDT: mean 81.13, std 13.4, range [45.72, 97.81]

Organism: Geodia barretti (NCBI:txid519541)